Protein AF-A0A5K1GDY4-F1 (afdb_monomer)

Structure (mmCIF, N/CA/C/O backbone):
data_AF-A0A5K1GDY4-F1
#
_entry.id   AF-A0A5K1GDY4-F1
#
loop_
_atom_site.group_PDB
_atom_site.id
_atom_site.type_symbol
_atom_site.label_atom_id
_atom_site.label_alt_id
_atom_site.label_comp_id
_atom_site.label_asym_id
_atom_site.label_entity_id
_atom_site.label_seq_id
_atom_site.pdbx_PDB_ins_code
_atom_site.Cartn_x
_atom_site.Cartn_y
_atom_site.Cartn_z
_atom_site.occupancy
_atom_site.B_iso_or_equiv
_atom_site.auth_seq_id
_atom_site.auth_comp_id
_atom_site.auth_asym_id
_atom_site.auth_atom_id
_atom_site.pdbx_PDB_model_num
ATOM 1 N N . ALA A 1 1 ? -4.562 6.660 -7.697 1.00 92.69 1 ALA A N 1
ATOM 2 C CA . ALA A 1 1 ? -4.860 6.619 -9.148 1.00 92.69 1 ALA A CA 1
ATOM 3 C C . ALA A 1 1 ? -6.123 5.792 -9.364 1.00 92.69 1 ALA A C 1
ATOM 5 O O . ALA A 1 1 ? -6.530 5.111 -8.430 1.00 92.69 1 ALA A O 1
ATOM 6 N N . LYS A 1 2 ? -6.747 5.854 -10.542 1.00 94.88 2 LYS A N 1
ATOM 7 C CA . LYS A 1 2 ? -7.908 5.023 -10.886 1.00 94.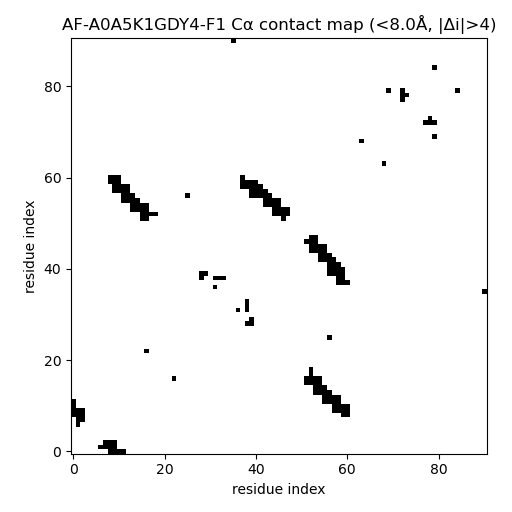88 2 LYS A CA 1
ATOM 8 C C . LYS A 1 2 ? -7.539 4.148 -12.081 1.00 94.88 2 LYS A C 1
ATOM 10 O O . LYS A 1 2 ? -7.024 4.674 -13.065 1.00 94.88 2 LYS A O 1
ATOM 15 N N . CYS A 1 3 ? -7.756 2.843 -11.978 1.00 94.06 3 CYS A N 1
ATOM 16 C CA . CYS A 1 3 ? -7.649 1.938 -13.113 1.00 94.06 3 CYS A CA 1
ATOM 17 C C . CYS A 1 3 ? -8.764 2.281 -14.107 1.00 94.06 3 CYS A C 1
ATOM 19 O O . CYS A 1 3 ? -9.929 2.347 -13.719 1.00 94.06 3 CYS A O 1
ATOM 21 N N . LEU A 1 4 ? -8.421 2.544 -15.369 1.00 94.62 4 LEU A N 1
ATOM 22 C CA . LEU A 1 4 ? -9.410 2.948 -16.374 1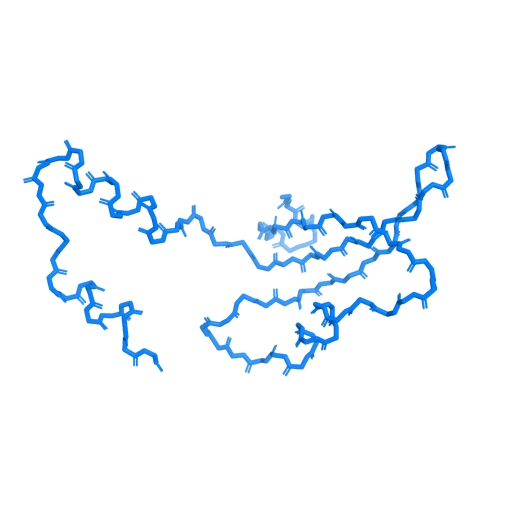.00 94.62 4 LEU A CA 1
ATOM 23 C C . LEU A 1 4 ? -10.284 1.775 -16.829 1.00 94.62 4 LEU A C 1
ATOM 25 O O . LEU A 1 4 ? -11.463 1.973 -17.097 1.00 94.62 4 LEU A O 1
ATOM 29 N N . GLU A 1 5 ? -9.722 0.567 -16.861 1.00 94.00 5 GLU A N 1
ATOM 30 C CA . GLU A 1 5 ? -10.411 -0.652 -17.298 1.00 94.00 5 GLU A CA 1
ATOM 31 C C . GLU A 1 5 ? -11.434 -1.132 -16.265 1.00 94.00 5 GLU A C 1
ATOM 33 O O . GLU A 1 5 ? -12.558 -1.477 -16.612 1.00 94.00 5 GLU A O 1
ATOM 38 N N . THR A 1 6 ? -11.059 -1.127 -14.982 1.00 94.19 6 THR A N 1
ATOM 39 C CA . THR A 1 6 ? -11.902 -1.655 -13.894 1.00 94.19 6 THR A CA 1
ATOM 40 C C . THR A 1 6 ? -12.620 -0.569 -13.098 1.00 94.19 6 THR A C 1
ATOM 42 O O . THR A 1 6 ? -13.501 -0.861 -12.294 1.00 94.19 6 THR A O 1
ATOM 45 N N . GLY A 1 7 ? -12.229 0.696 -13.262 1.00 95.44 7 GLY A N 1
ATOM 46 C CA . GLY A 1 7 ? -12.714 1.809 -12.448 1.00 95.44 7 GLY A CA 1
ATOM 47 C C . GLY A 1 7 ? -12.193 1.811 -11.005 1.00 95.44 7 GLY A C 1
ATOM 48 O O . GLY A 1 7 ? -12.600 2.662 -10.215 1.00 95.44 7 GLY A O 1
ATOM 49 N N . GLU A 1 8 ? -11.301 0.893 -10.645 1.00 96.06 8 GLU A N 1
ATOM 50 C CA . GLU A 1 8 ? -10.865 0.697 -9.268 1.00 96.06 8 GLU A CA 1
ATOM 51 C C . GLU A 1 8 ? -9.824 1.736 -8.818 1.00 96.06 8 GLU A C 1
ATOM 53 O O . GLU A 1 8 ? -8.885 2.061 -9.548 1.00 96.06 8 GLU A O 1
ATOM 58 N N . THR A 1 9 ? -9.949 2.241 -7.588 1.00 97.94 9 THR A N 1
ATOM 59 C CA . THR A 1 9 ? -8.929 3.110 -6.983 1.00 97.94 9 THR A CA 1
ATOM 60 C C . THR A 1 9 ? -7.733 2.286 -6.499 1.00 97.94 9 THR A C 1
ATOM 62 O O . THR A 1 9 ? -7.888 1.279 -5.812 1.00 97.94 9 THR A O 1
ATOM 65 N N . VAL A 1 10 ? -6.522 2.742 -6.821 1.00 98.12 10 VAL A N 1
ATOM 66 C CA . VAL A 1 10 ? -5.255 2.090 -6.452 1.00 98.12 10 VAL A CA 1
ATOM 67 C C . VAL A 1 10 ? -4.265 3.072 -5.831 1.00 98.12 10 VAL A C 1
ATOM 69 O O . VAL A 1 10 ? -4.237 4.265 -6.175 1.00 98.12 10 VAL A O 1
ATOM 72 N N . ALA A 1 11 ? -3.409 2.555 -4.952 1.00 98.38 11 ALA A N 1
ATOM 73 C CA . ALA A 1 11 ? -2.235 3.250 -4.440 1.00 98.38 11 ALA A CA 1
ATOM 74 C C . ALA A 1 11 ? -1.009 2.892 -5.294 1.00 98.38 11 ALA A C 1
ATOM 76 O O . ALA A 1 11 ? -0.840 1.741 -5.683 1.00 98.38 11 ALA A O 1
ATOM 77 N N . ILE A 1 12 ? -0.148 3.867 -5.599 1.00 98.31 12 ILE A N 1
ATOM 78 C CA . ILE A 1 12 ? 1.094 3.622 -6.347 1.00 98.31 12 ILE A CA 1
ATOM 79 C C . ILE A 1 12 ? 2.275 4.065 -5.491 1.00 98.31 12 ILE A C 1
ATOM 81 O O . ILE A 1 12 ? 2.430 5.256 -5.220 1.00 98.31 12 ILE A O 1
ATOM 85 N N . LYS A 1 13 ? 3.118 3.112 -5.084 1.00 98.44 13 LYS A N 1
ATOM 86 C CA . LYS A 1 13 ? 4.389 3.386 -4.406 1.00 98.44 13 LYS A CA 1
ATOM 87 C C . LYS A 1 13 ? 5.515 3.371 -5.436 1.00 98.44 13 LYS A C 1
ATOM 89 O O . LYS A 1 13 ? 5.855 2.318 -5.969 1.00 98.44 13 LYS A O 1
ATOM 94 N N . LYS A 1 14 ? 6.083 4.542 -5.722 1.00 97.81 14 LYS A N 1
ATOM 95 C CA . LYS A 1 14 ? 7.224 4.714 -6.630 1.00 97.81 14 LYS A CA 1
ATOM 96 C C . LYS A 1 14 ? 8.525 4.707 -5.826 1.00 97.81 14 LYS A C 1
ATOM 98 O O . LYS A 1 14 ? 8.701 5.538 -4.941 1.00 97.81 14 LYS A O 1
ATOM 103 N N . VAL A 1 15 ? 9.425 3.777 -6.128 1.00 97.44 15 VAL A N 1
ATOM 104 C CA . VAL A 1 15 ? 10.677 3.552 -5.389 1.00 97.44 15 VAL A CA 1
ATOM 105 C C . VAL A 1 15 ? 11.856 3.646 -6.347 1.00 97.44 15 VAL A C 1
ATOM 107 O O . VAL A 1 15 ? 11.826 3.031 -7.411 1.00 97.44 15 VAL A O 1
ATOM 110 N N . LEU A 1 16 ? 12.886 4.416 -5.989 1.00 97.19 16 LEU A N 1
ATOM 111 C CA . LEU A 1 16 ? 14.133 4.465 -6.753 1.00 97.19 16 LEU A CA 1
ATOM 112 C C . LEU A 1 16 ? 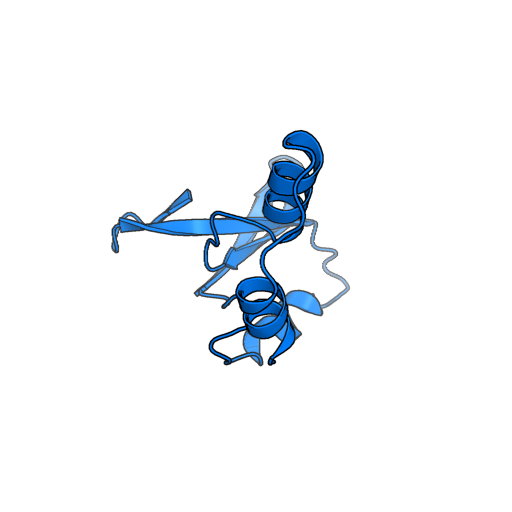14.805 3.089 -6.703 1.00 97.19 16 LEU A C 1
ATOM 114 O O . LEU A 1 16 ? 15.008 2.529 -5.626 1.00 97.19 16 LEU A O 1
ATOM 118 N N . GLN A 1 17 ? 15.132 2.539 -7.866 1.00 96.38 17 GLN A N 1
ATOM 119 C CA . GLN A 1 17 ? 15.684 1.202 -7.994 1.00 96.38 17 GLN A CA 1
ATOM 120 C C . GLN A 1 17 ? 17.192 1.265 -8.234 1.00 96.38 17 GLN A C 1
ATOM 122 O O . GLN A 1 17 ? 17.649 1.631 -9.319 1.00 96.38 17 GLN A O 1
ATOM 127 N N . ASP A 1 18 ? 17.969 0.806 -7.253 1.00 93.44 18 ASP A N 1
ATOM 128 C CA . ASP A 1 18 ? 19.363 0.436 -7.495 1.00 93.44 18 ASP A CA 1
ATOM 129 C C . ASP A 1 18 ? 19.392 -0.884 -8.283 1.00 93.44 18 ASP A C 1
ATOM 131 O O . ASP A 1 18 ? 18.880 -1.912 -7.835 1.00 93.44 18 ASP A O 1
ATOM 135 N N . ARG A 1 19 ? 19.989 -0.857 -9.480 1.00 88.12 1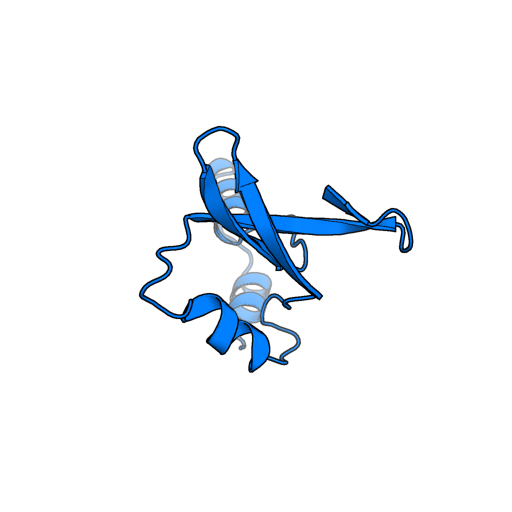9 ARG A N 1
ATOM 136 C CA . ARG A 1 19 ? 20.064 -2.012 -10.391 1.00 88.12 19 ARG A CA 1
ATOM 137 C C . ARG A 1 19 ? 20.871 -3.179 -9.822 1.00 88.12 19 ARG A C 1
ATOM 139 O O . ARG A 1 19 ? 20.721 -4.299 -10.301 1.00 88.12 19 ARG A O 1
ATOM 146 N N . ARG A 1 20 ? 21.713 -2.934 -8.816 1.00 93.62 20 ARG A N 1
ATOM 147 C CA . ARG A 1 20 ? 22.542 -3.963 -8.174 1.00 93.62 20 ARG A CA 1
ATOM 148 C C . ARG A 1 20 ? 21.743 -4.876 -7.250 1.00 93.62 20 ARG A C 1
ATOM 150 O O . ARG A 1 20 ? 22.210 -5.965 -6.931 1.00 93.62 20 ARG A O 1
ATOM 157 N N . TYR A 1 21 ? 20.545 -4.462 -6.837 1.00 93.94 21 TYR A N 1
ATOM 158 C CA . TYR A 1 21 ? 19.761 -5.174 -5.835 1.00 93.94 21 TYR A CA 1
ATOM 159 C C . TYR A 1 21 ? 18.364 -5.522 -6.341 1.00 93.94 21 TYR A C 1
ATOM 161 O O . TYR A 1 21 ? 17.699 -4.746 -7.029 1.00 93.94 21 TYR A O 1
ATOM 169 N N . LYS A 1 22 ? 17.882 -6.702 -5.945 1.00 93.94 22 LYS A N 1
ATOM 170 C CA . LYS A 1 22 ? 16.462 -7.043 -6.064 1.00 93.94 22 LYS A CA 1
ATOM 171 C C . LYS A 1 22 ? 15.684 -6.306 -4.979 1.00 93.94 22 LYS A C 1
ATOM 173 O O . LYS A 1 22 ? 16.147 -6.169 -3.849 1.00 93.94 22 LYS A O 1
ATOM 178 N N . ASN A 1 23 ? 14.482 -5.852 -5.311 1.00 96.50 23 ASN A N 1
ATOM 179 C CA . ASN A 1 23 ? 13.622 -5.191 -4.343 1.00 96.50 23 ASN A CA 1
ATOM 180 C C . ASN A 1 23 ? 12.939 -6.241 -3.440 1.00 96.50 23 ASN A C 1
ATOM 182 O O . ASN A 1 23 ? 12.076 -6.993 -3.898 1.00 96.50 23 ASN A O 1
ATOM 186 N N . ARG A 1 24 ? 13.346 -6.309 -2.162 1.00 96.44 24 ARG A N 1
ATOM 187 C CA . ARG A 1 24 ? 12.805 -7.271 -1.182 1.00 96.44 24 ARG A CA 1
ATOM 188 C C . ARG A 1 24 ? 11.318 -7.050 -0.906 1.00 96.44 24 ARG A C 1
ATOM 190 O O . ARG A 1 24 ? 10.601 -8.023 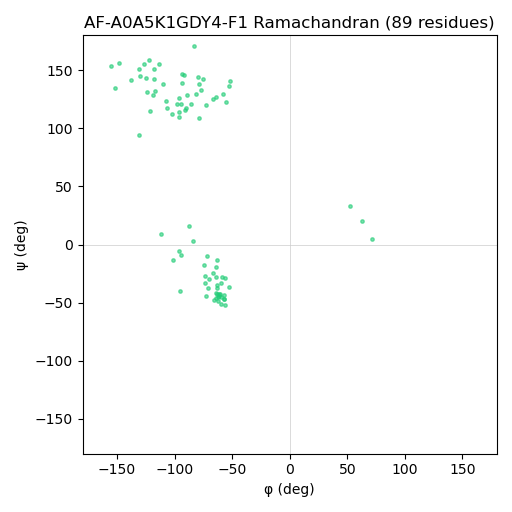-0.707 1.00 96.44 24 ARG A O 1
ATOM 197 N N . GLU A 1 25 ? 10.854 -5.803 -0.917 1.00 97.06 25 GLU A N 1
ATOM 198 C CA . GLU A 1 25 ? 9.437 -5.479 -0.726 1.00 97.06 25 GLU A CA 1
ATOM 199 C C . GLU A 1 25 ? 8.590 -6.083 -1.850 1.00 97.06 25 GLU A C 1
ATOM 201 O O . GLU A 1 25 ? 7.654 -6.817 -1.561 1.00 97.06 25 GLU A O 1
ATOM 206 N N . LEU A 1 26 ? 8.980 -5.901 -3.117 1.00 97.38 26 LEU A N 1
ATOM 207 C CA . LEU A 1 26 ? 8.306 -6.549 -4.248 1.00 97.38 26 LEU A CA 1
ATOM 208 C C . LEU A 1 26 ? 8.290 -8.077 -4.110 1.00 97.38 26 LEU A C 1
ATOM 210 O O . LEU A 1 26 ? 7.271 -8.705 -4.388 1.00 97.38 26 LEU A O 1
ATOM 214 N N . GLN A 1 27 ? 9.413 -8.678 -3.709 1.00 97.12 27 GLN A N 1
ATOM 215 C CA . GLN A 1 27 ? 9.493 -10.128 -3.534 1.00 97.12 27 GLN A CA 1
ATOM 216 C C . GLN A 1 27 ? 8.522 -10.619 -2.454 1.00 97.12 27 GLN A C 1
ATOM 218 O O . GLN A 1 27 ? 7.817 -11.594 -2.690 1.00 97.12 27 GLN A O 1
ATOM 223 N N . LEU A 1 28 ? 8.467 -9.937 -1.307 1.00 97.88 28 LEU A N 1
ATOM 224 C CA . LEU A 1 28 ? 7.551 -10.275 -0.219 1.00 97.88 28 LEU A CA 1
ATOM 225 C C . LEU A 1 28 ? 6.098 -10.068 -0.639 1.00 97.88 28 LEU A C 1
ATOM 227 O O . LEU A 1 28 ? 5.286 -10.969 -0.479 1.00 97.88 28 LEU A O 1
ATOM 231 N N . MET A 1 29 ? 5.772 -8.926 -1.243 1.00 97.88 29 MET A N 1
ATOM 232 C CA . MET A 1 29 ? 4.408 -8.638 -1.679 1.00 97.88 29 MET A CA 1
ATOM 233 C C . MET A 1 29 ? 3.881 -9.657 -2.696 1.00 97.88 29 MET A C 1
ATOM 235 O O . MET A 1 29 ? 2.702 -9.978 -2.666 1.00 97.88 29 MET A O 1
ATOM 239 N N . ARG A 1 30 ? 4.741 -10.209 -3.565 1.00 97.19 30 ARG A N 1
ATOM 240 C CA . ARG A 1 30 ? 4.359 -11.281 -4.502 1.00 97.19 30 ARG A CA 1
ATOM 241 C C . ARG A 1 30 ? 4.012 -12.606 -3.823 1.00 97.19 30 ARG A C 1
ATOM 243 O O . ARG A 1 30 ? 3.320 -13.409 -4.434 1.00 97.19 30 ARG A O 1
ATOM 250 N N . SER A 1 31 ? 4.527 -12.859 -2.620 1.00 95.88 31 SER A N 1
ATOM 251 C CA . SER A 1 31 ? 4.229 -14.076 -1.854 1.00 95.88 31 SER A CA 1
ATOM 252 C C . SER A 1 31 ? 3.082 -13.911 -0.856 1.00 95.88 31 SER A C 1
ATOM 254 O O . SER A 1 31 ? 2.675 -14.899 -0.256 1.00 95.88 31 SER A O 1
ATOM 256 N N . MET A 1 32 ? 2.592 -12.686 -0.640 1.00 94.50 32 MET A N 1
ATOM 257 C CA . MET A 1 32 ? 1.503 -12.423 0.298 1.00 94.50 32 MET A CA 1
ATOM 258 C C . MET A 1 32 ? 0.155 -12.527 -0.411 1.00 94.50 32 MET A C 1
ATOM 260 O O . MET A 1 32 ? -0.149 -11.718 -1.283 1.00 94.50 32 MET A O 1
ATOM 264 N N . ASP A 1 33 ? -0.661 -13.481 0.024 1.00 95.12 33 ASP A N 1
ATOM 265 C CA . ASP A 1 33 ? -2.069 -13.607 -0.348 1.00 95.12 33 ASP A CA 1
ATOM 266 C C . ASP A 1 33 ? -2.888 -13.799 0.933 1.00 95.12 33 ASP A C 1
ATOM 268 O O . ASP A 1 33 ? -2.943 -14.890 1.503 1.00 95.12 33 ASP A O 1
ATOM 272 N N . HIS A 1 34 ? -3.405 -12.696 1.480 1.00 96.38 34 HIS A N 1
ATOM 273 C CA . HIS A 1 34 ? -4.142 -12.706 2.740 1.00 96.38 34 HI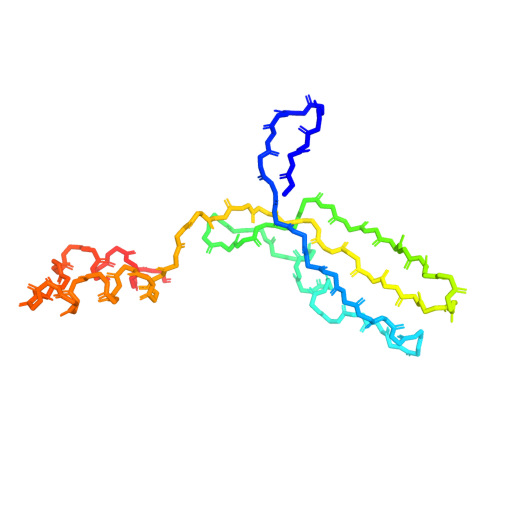S A CA 1
ATOM 274 C C . HIS A 1 34 ? -5.164 -11.562 2.780 1.00 96.38 34 HIS A C 1
ATOM 276 O O . HIS A 1 34 ? -4.791 -10.421 2.501 1.00 96.38 34 HIS A O 1
ATOM 282 N N . PRO A 1 35 ? -6.419 -11.804 3.213 1.00 95.81 35 PRO A N 1
ATOM 283 C CA . PRO A 1 35 ? -7.494 -10.801 3.200 1.00 95.81 35 PRO A CA 1
ATOM 284 C C . PRO A 1 35 ? -7.238 -9.580 4.091 1.00 95.81 35 PRO A C 1
ATOM 286 O O . PRO A 1 35 ? -7.945 -8.581 4.004 1.00 95.81 35 PRO A O 1
ATOM 289 N N . ASN A 1 36 ? -6.249 -9.655 4.979 1.00 95.94 36 ASN A N 1
ATOM 290 C CA . ASN A 1 36 ? -5.882 -8.555 5.862 1.00 95.94 36 ASN A CA 1
ATOM 291 C C . ASN A 1 36 ? -4.521 -7.914 5.570 1.00 95.94 36 ASN A C 1
ATOM 293 O O . ASN A 1 36 ? -4.032 -7.104 6.358 1.00 95.94 36 ASN A O 1
ATOM 297 N N . VAL A 1 37 ? -3.900 -8.273 4.450 1.00 96.50 37 VAL A N 1
ATOM 298 C CA . VAL A 1 37 ? -2.651 -7.669 3.991 1.00 96.50 37 VAL A CA 1
ATOM 299 C C . VAL A 1 37 ? -2.926 -6.980 2.665 1.00 96.50 37 VAL A C 1
ATOM 301 O O . VAL A 1 37 ? -3.528 -7.566 1.773 1.00 96.50 37 VAL A O 1
ATOM 304 N N . VAL A 1 38 ? -2.469 -5.733 2.530 1.00 97.31 38 VAL A N 1
ATOM 305 C CA . VAL A 1 38 ? -2.617 -4.965 1.286 1.00 97.31 38 VAL A CA 1
ATOM 306 C C . VAL A 1 38 ? -2.011 -5.740 0.119 1.00 97.31 38 VAL A C 1
ATOM 308 O O . VAL A 1 38 ? -0.818 -6.058 0.118 1.00 97.31 38 VAL A O 1
ATOM 311 N N . SER A 1 39 ? -2.839 -6.001 -0.888 1.00 97.25 39 SER A N 1
ATOM 312 C CA . SER A 1 39 ? -2.458 -6.792 -2.054 1.00 97.25 39 SER A CA 1
ATOM 313 C C . SER A 1 39 ? -1.647 -5.989 -3.082 1.00 97.25 39 SER A C 1
ATOM 315 O O . SER A 1 39 ? -1.885 -4.798 -3.325 1.00 97.25 39 SER A O 1
ATOM 317 N N . LEU A 1 40 ? -0.681 -6.658 -3.725 1.00 98.06 40 LEU A N 1
ATOM 318 C CA . LEU A 1 40 ? -0.003 -6.158 -4.923 1.00 98.06 40 LEU A CA 1
ATOM 319 C C . LEU A 1 40 ? -0.819 -6.542 -6.158 1.00 98.06 40 LEU A C 1
ATOM 321 O O . LEU A 1 40 ? -0.997 -7.721 -6.440 1.00 98.06 40 LEU A O 1
ATOM 325 N N . LYS A 1 41 ? -1.252 -5.547 -6.931 1.00 96.06 41 LYS A N 1
ATOM 326 C CA . LYS A 1 41 ? -2.066 -5.754 -8.139 1.00 96.06 41 LYS A CA 1
ATOM 327 C C . LYS A 1 41 ? -1.229 -5.794 -9.407 1.00 96.06 41 LYS A C 1
ATOM 329 O O . LYS A 1 41 ? -1.480 -6.587 -10.304 1.00 96.06 41 LYS A O 1
ATOM 334 N N . HIS A 1 42 ? -0.226 -4.925 -9.485 1.00 96.62 42 HIS A N 1
ATOM 335 C CA . HIS A 1 42 ? 0.704 -4.851 -10.609 1.00 96.62 42 HIS A CA 1
ATOM 336 C C . HIS A 1 42 ? 2.020 -4.228 -10.131 1.00 96.62 42 HIS A C 1
ATOM 338 O O . HIS A 1 42 ? 2.048 -3.429 -9.199 1.00 96.62 42 HIS A O 1
ATOM 344 N N . CYS A 1 43 ? 3.133 -4.537 -10.789 1.00 97.50 43 CYS A N 1
ATOM 345 C CA . CYS A 1 43 ? 4.350 -3.731 -10.704 1.00 97.50 43 CYS A CA 1
ATOM 346 C C . CYS A 1 43 ? 4.921 -3.404 -12.089 1.00 97.50 43 CYS A C 1
ATOM 348 O O . CYS A 1 43 ? 4.853 -4.250 -12.979 1.00 97.50 43 CYS A O 1
ATOM 350 N N . PHE A 1 44 ? 5.510 -2.225 -12.275 1.00 97.75 44 PHE A N 1
ATOM 351 C CA . PHE A 1 44 ? 6.184 -1.861 -13.527 1.00 97.75 44 PHE A CA 1
ATOM 352 C C . PHE A 1 44 ? 7.362 -0.915 -13.285 1.00 97.75 44 PHE A C 1
ATOM 354 O O . PHE A 1 44 ? 7.411 -0.195 -12.284 1.00 97.75 44 PHE A O 1
ATOM 361 N N . PHE A 1 45 ? 8.315 -0.907 -14.214 1.00 97.56 45 PHE A N 1
ATOM 362 C CA . PHE A 1 45 ? 9.457 -0.000 -14.171 1.00 97.56 45 PHE A CA 1
ATOM 363 C C . PHE A 1 45 ? 9.182 1.269 -14.977 1.00 97.56 45 PHE A C 1
ATOM 365 O O . PHE A 1 45 ? 8.507 1.232 -16.001 1.00 97.56 45 PHE A O 1
ATOM 372 N N . SER A 1 46 ? 9.724 2.391 -14.521 1.00 97.50 46 SER A N 1
ATOM 373 C CA . SER A 1 46 ? 9.696 3.665 -15.243 1.00 97.50 46 SER A CA 1
ATOM 374 C C . SER A 1 46 ? 11.053 4.340 -15.131 1.00 97.50 46 SER A C 1
ATOM 376 O O . SER A 1 46 ? 11.630 4.336 -14.043 1.00 97.50 46 SER A O 1
ATOM 378 N N . THR A 1 47 ? 11.516 4.973 -16.201 1.00 97.31 47 THR A N 1
ATOM 379 C CA . THR A 1 47 ? 12.779 5.721 -16.211 1.00 97.31 47 THR A CA 1
ATOM 380 C C . THR A 1 47 ? 12.486 7.214 -16.303 1.00 97.31 47 THR A C 1
ATOM 382 O O . THR A 1 47 ? 11.581 7.619 -17.032 1.00 97.31 47 THR A O 1
ATOM 385 N N . THR A 1 48 ? 13.206 8.039 -15.546 1.00 95.62 48 THR A N 1
ATOM 386 C CA . THR A 1 48 ? 13.105 9.504 -15.655 1.00 95.62 48 THR A CA 1
ATOM 387 C C . THR A 1 48 ? 13.974 10.041 -16.793 1.00 95.62 48 THR A C 1
ATOM 389 O O . THR A 1 48 ? 14.814 9.329 -17.341 1.00 95.62 48 THR A O 1
ATOM 392 N N . SER A 1 49 ? 13.822 11.327 -17.122 1.00 95.69 49 SER A N 1
ATOM 393 C CA . SER A 1 49 ? 14.706 12.032 -18.065 1.00 95.69 49 SER A CA 1
ATOM 394 C C . SER A 1 49 ? 16.182 11.969 -17.663 1.00 95.69 49 SER A C 1
ATOM 396 O O . SER A 1 49 ? 17.056 11.959 -18.521 1.00 95.69 49 SER A O 1
ATOM 398 N N . ASN A 1 50 ? 16.457 11.870 -16.360 1.00 94.62 50 ASN A N 1
ATOM 399 C CA . ASN A 1 50 ? 17.807 11.800 -15.804 1.00 94.62 50 ASN A CA 1
ATOM 400 C C . ASN A 1 50 ? 18.336 10.354 -15.740 1.00 94.62 50 ASN A C 1
ATOM 402 O O . ASN A 1 50 ? 19.306 10.075 -15.042 1.00 94.62 50 ASN A O 1
ATOM 406 N N . ASN A 1 51 ? 17.692 9.428 -16.458 1.00 93.62 51 ASN A N 1
ATOM 407 C CA . ASN A 1 51 ? 18.046 8.012 -16.548 1.00 93.62 51 ASN A CA 1
ATOM 408 C C . ASN A 1 51 ? 17.966 7.237 -15.216 1.00 93.62 51 ASN A C 1
ATOM 410 O O . ASN A 1 51 ? 18.545 6.156 -15.077 1.00 93.62 51 ASN A O 1
ATOM 414 N N . GLU A 1 52 ? 17.218 7.755 -14.239 1.00 95.94 52 GLU A N 1
ATOM 415 C CA . GLU A 1 52 ? 16.968 7.064 -12.976 1.00 95.94 52 GLU A CA 1
ATOM 416 C C . GLU A 1 52 ? 15.850 6.039 -13.153 1.00 95.94 52 GLU A C 1
ATOM 418 O O . GLU A 1 52 ? 14.767 6.351 -13.656 1.00 95.94 52 GLU A O 1
ATOM 423 N N . LEU A 1 53 ? 16.106 4.807 -12.717 1.00 96.81 53 LEU A N 1
ATOM 424 C CA . LEU A 1 53 ? 15.148 3.712 -12.788 1.00 96.81 53 LEU A CA 1
ATOM 425 C C . LEU A 1 53 ? 14.295 3.685 -11.522 1.00 96.81 53 LEU A C 1
ATOM 427 O O . LEU A 1 53 ? 14.824 3.619 -10.419 1.00 96.81 53 LEU A O 1
ATOM 431 N N . PHE A 1 54 ? 12.980 3.649 -11.679 1.00 98.06 54 PHE A N 1
ATOM 432 C CA . PHE A 1 54 ? 12.037 3.480 -10.582 1.00 98.06 54 PHE A CA 1
ATOM 433 C C . PHE A 1 54 ? 11.222 2.206 -10.755 1.00 98.06 54 PHE A C 1
ATOM 435 O O . PHE A 1 54 ? 10.804 1.872 -11.864 1.00 98.06 54 PHE A O 1
ATOM 442 N N . LEU A 1 55 ? 10.951 1.536 -9.642 1.00 98.25 55 LEU A N 1
ATOM 443 C CA . LEU A 1 55 ? 9.950 0.488 -9.520 1.00 98.25 55 LEU A CA 1
ATOM 444 C C . LEU A 1 55 ? 8.655 1.099 -8.978 1.00 98.25 55 LEU A C 1
ATOM 446 O O . LEU A 1 55 ? 8.658 1.736 -7.927 1.00 98.25 55 LEU A O 1
ATOM 450 N N . ASN A 1 56 ? 7.546 0.889 -9.678 1.00 98.31 56 ASN A N 1
ATOM 451 C CA . ASN A 1 56 ? 6.219 1.326 -9.261 1.00 98.31 56 ASN A CA 1
ATOM 452 C C . ASN A 1 56 ? 5.422 0.102 -8.814 1.00 98.31 56 ASN A C 1
ATOM 454 O O . ASN A 1 56 ? 5.181 -0.805 -9.613 1.00 98.31 56 ASN A O 1
ATOM 458 N N . LEU A 1 57 ? 5.026 0.076 -7.545 1.00 98.38 57 LEU A N 1
ATOM 459 C CA . LEU A 1 57 ? 4.159 -0.945 -6.963 1.00 98.38 57 LEU A CA 1
ATOM 460 C C . LEU A 1 57 ? 2.724 -0.418 -6.975 1.00 98.38 57 LEU A C 1
ATOM 462 O O . LEU A 1 57 ? 2.428 0.570 -6.303 1.00 98.38 57 LEU A O 1
ATOM 466 N N . VAL A 1 58 ? 1.852 -1.054 -7.753 1.00 98.19 58 VAL A N 1
ATOM 467 C CA . VAL A 1 58 ? 0.415 -0.773 -7.792 1.00 98.19 58 VAL A CA 1
ATOM 468 C C . VAL A 1 58 ? -0.260 -1.678 -6.776 1.00 98.19 58 VAL A C 1
ATOM 470 O O . VAL A 1 58 ? -0.233 -2.902 -6.904 1.00 98.19 58 VAL A O 1
ATOM 473 N N . MET A 1 59 ? -0.847 -1.067 -5.760 1.00 98.19 59 MET A N 1
ATOM 474 C CA . MET A 1 59 ? -1.379 -1.735 -4.581 1.00 98.19 59 MET A CA 1
ATOM 475 C C . MET A 1 59 ? -2.862 -1.420 -4.420 1.00 98.19 59 MET A C 1
ATOM 477 O O . MET A 1 59 ? -3.365 -0.404 -4.919 1.00 98.19 59 MET A O 1
ATOM 481 N N . GLU A 1 60 ? -3.559 -2.277 -3.686 1.00 97.56 60 GLU A N 1
ATOM 482 C CA . GLU A 1 60 ? -4.879 -1.957 -3.154 1.00 97.56 60 GLU A CA 1
ATOM 483 C C . GLU A 1 60 ? -4.876 -0.624 -2.394 1.00 97.56 60 GLU A C 1
ATOM 485 O O . GLU A 1 60 ? -3.919 -0.264 -1.704 1.00 97.56 60 GLU A O 1
ATOM 490 N N . TYR A 1 61 ? -5.954 0.140 -2.564 1.00 97.81 61 TYR A N 1
ATOM 491 C CA . TYR A 1 61 ? -6.147 1.399 -1.867 1.00 97.81 61 TYR A CA 1
ATOM 492 C C . TYR A 1 61 ? -7.049 1.196 -0.649 1.00 97.81 61 TYR A C 1
ATOM 494 O O . TYR A 1 61 ? -8.212 0.831 -0.796 1.00 97.81 61 TYR A O 1
ATOM 502 N N . VAL A 1 62 ? -6.526 1.519 0.535 1.00 97.31 62 VAL A N 1
ATOM 50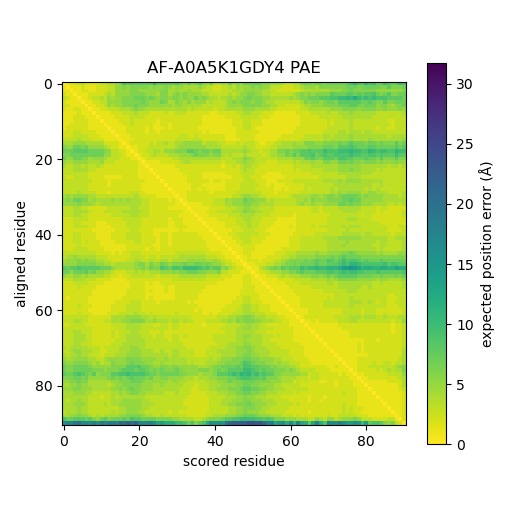3 C CA . VAL A 1 62 ? -7.295 1.579 1.783 1.00 97.31 62 VAL A CA 1
ATOM 504 C C . VAL A 1 62 ? -7.460 3.057 2.175 1.00 97.31 62 VAL A C 1
ATOM 506 O O . VAL A 1 62 ? -6.454 3.764 2.288 1.00 97.31 62 VAL A O 1
ATOM 509 N N . PRO A 1 63 ? -8.696 3.564 2.355 1.00 96.25 63 PRO A N 1
ATOM 510 C CA . PRO A 1 63 ? -8.958 5.004 2.486 1.00 96.25 63 PRO A CA 1
ATOM 511 C C . PRO A 1 63 ? -8.526 5.613 3.826 1.00 96.25 63 PRO A C 1
ATOM 513 O O . PRO A 1 63 ? -8.224 6.807 3.905 1.00 96.25 63 PRO A O 1
ATOM 516 N N . GLU A 1 64 ? -8.496 4.809 4.884 1.00 95.69 64 GL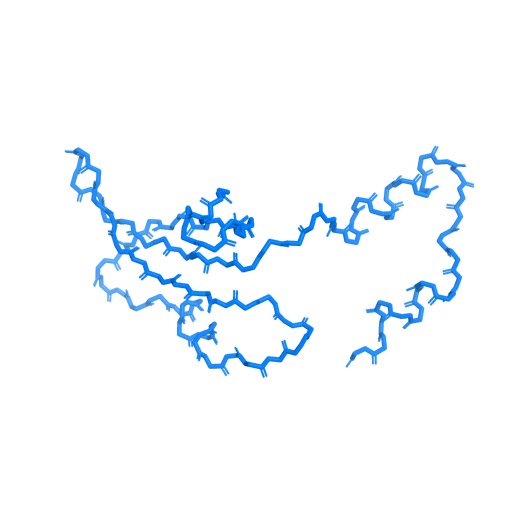U A N 1
ATOM 517 C CA . GLU A 1 64 ? -8.202 5.254 6.242 1.00 95.69 64 GLU A CA 1
ATOM 518 C C . GLU A 1 64 ? -7.071 4.444 6.863 1.00 95.69 64 GLU A C 1
ATOM 520 O O . GLU A 1 64 ? -6.816 3.296 6.503 1.00 95.69 64 GLU A O 1
ATOM 525 N N . THR A 1 65 ? -6.394 5.054 7.832 1.00 97.38 65 THR A N 1
ATOM 526 C CA . THR A 1 65 ? -5.383 4.379 8.646 1.00 97.38 65 THR A CA 1
ATOM 527 C C . THR A 1 65 ? -5.822 4.381 10.099 1.00 97.38 65 THR A C 1
ATOM 529 O O . THR A 1 65 ? -6.474 5.323 10.555 1.00 97.38 65 THR A O 1
ATOM 532 N N . LEU A 1 66 ? -5.401 3.369 10.862 1.00 96.50 66 LEU A N 1
ATOM 533 C CA . LEU A 1 66 ? -5.658 3.322 12.303 1.00 96.50 66 LEU A CA 1
ATOM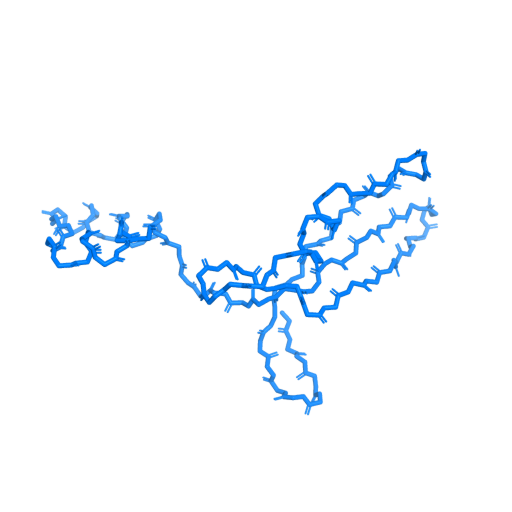 534 C C . LEU A 1 66 ? -5.197 4.613 13.001 1.00 96.50 66 LEU A C 1
ATOM 536 O O . LEU A 1 66 ? -5.888 5.125 13.874 1.00 96.50 66 LEU A O 1
ATOM 540 N N . TYR A 1 67 ? -4.078 5.193 12.556 1.00 97.75 67 TYR A N 1
ATOM 541 C CA . TYR A 1 67 ? -3.586 6.477 13.055 1.00 97.75 67 TYR A CA 1
ATOM 542 C C . TYR A 1 67 ? -4.612 7.612 12.903 1.00 97.75 67 TYR A C 1
ATOM 544 O O . TYR A 1 67 ? -4.856 8.349 13.859 1.00 97.75 67 TYR A O 1
ATOM 552 N N . ARG A 1 68 ? -5.242 7.754 11.726 1.00 97.62 68 ARG A N 1
ATOM 553 C CA . ARG A 1 68 ? -6.258 8.794 11.488 1.00 97.62 68 ARG A CA 1
ATOM 554 C C . ARG A 1 68 ? -7.487 8.581 12.368 1.00 97.62 68 ARG A C 1
ATOM 556 O O . ARG A 1 68 ? -7.970 9.543 12.962 1.00 97.62 68 ARG A O 1
ATOM 563 N N . VAL A 1 69 ? -7.933 7.333 12.512 1.00 96.81 69 VAL A N 1
ATOM 564 C CA . VAL A 1 69 ? -9.073 6.981 13.371 1.00 96.81 69 VAL A CA 1
ATOM 565 C C . VAL A 1 69 ? -8.767 7.281 14.843 1.00 96.81 69 VAL A C 1
ATOM 567 O O . VAL A 1 69 ? -9.566 7.919 15.525 1.00 96.81 69 VAL A O 1
ATOM 570 N N . LEU A 1 70 ? -7.588 6.898 15.339 1.00 97.25 70 LEU A N 1
ATOM 571 C CA . LEU A 1 70 ? -7.165 7.191 16.713 1.00 97.25 70 LEU A CA 1
ATOM 572 C C . LEU A 1 70 ? -7.086 8.698 16.975 1.00 97.25 70 LEU A C 1
ATOM 574 O O . LEU A 1 70 ? -7.580 9.175 17.996 1.00 97.25 70 LEU A O 1
ATOM 578 N N . ARG A 1 71 ? -6.515 9.460 16.035 1.00 97.69 71 ARG A N 1
ATOM 579 C CA . ARG A 1 71 ? -6.429 10.921 16.137 1.00 97.69 71 ARG A CA 1
ATOM 580 C C . ARG A 1 71 ? -7.809 11.579 16.148 1.00 97.69 71 ARG A C 1
ATOM 582 O O . ARG A 1 71 ? -8.001 12.546 16.875 1.00 97.69 71 ARG A O 1
ATOM 589 N N . HIS A 1 72 ? -8.764 11.064 15.374 1.00 97.44 72 HIS A N 1
ATOM 590 C CA . HIS A 1 72 ? -10.140 11.560 15.371 1.00 97.44 72 HIS A CA 1
ATOM 591 C C . HIS A 1 72 ? -10.786 11.446 16.761 1.00 97.44 72 HIS A C 1
ATOM 593 O O . HIS A 1 72 ? -11.249 12.452 17.295 1.00 97.44 72 HIS A O 1
ATOM 599 N N . TYR A 1 73 ? -10.721 10.267 17.389 1.00 97.81 73 TYR A N 1
ATOM 600 C CA . TYR A 1 73 ? -11.229 10.072 18.752 1.00 97.81 73 TYR A CA 1
ATOM 601 C C . TYR A 1 73 ? -10.496 10.944 19.780 1.00 97.81 73 TYR A C 1
ATOM 603 O O . TYR A 1 73 ? -11.142 11.582 20.612 1.00 97.81 73 TYR A O 1
ATOM 611 N N . ALA A 1 74 ? -9.166 11.040 19.681 1.00 97.12 74 ALA A N 1
ATOM 612 C CA . ALA A 1 74 ? -8.367 11.880 20.569 1.00 97.12 74 ALA A CA 1
ATOM 613 C C . ALA A 1 74 ? -8.768 13.363 20.484 1.00 97.12 74 ALA A C 1
ATOM 615 O O . ALA A 1 74 ? -8.970 13.998 21.514 1.00 97.12 74 ALA A O 1
ATOM 616 N N . ASN A 1 75 ? -8.960 13.901 19.274 1.00 98.06 75 ASN A N 1
ATOM 617 C CA . ASN A 1 75 ? -9.392 15.288 19.067 1.00 98.06 75 ASN A CA 1
ATOM 618 C C . ASN A 1 75 ? -10.800 15.564 19.619 1.00 98.06 75 ASN A C 1
ATOM 620 O O . ASN A 1 75 ? -11.106 16.694 19.987 1.00 98.06 75 ASN A O 1
ATOM 624 N N . MET A 1 76 ? -11.657 14.543 19.674 1.00 97.75 76 MET A N 1
ATOM 625 C CA . MET A 1 76 ? -12.989 14.623 20.281 1.00 97.75 76 MET A CA 1
ATOM 626 C C . MET A 1 76 ? -12.970 14.406 21.802 1.00 97.75 76 MET A C 1
ATOM 628 O O . MET A 1 76 ? -14.034 14.370 22.414 1.00 97.75 76 MET A O 1
ATOM 632 N N . ASN A 1 77 ? -11.793 14.230 22.419 1.00 97.44 77 ASN A N 1
ATOM 633 C CA . ASN A 1 77 ? -11.634 13.805 23.814 1.00 97.44 77 ASN A CA 1
ATOM 634 C C . ASN A 1 77 ? -12.423 12.525 24.150 1.00 97.44 77 ASN A C 1
ATOM 636 O O . ASN A 1 77 ? -12.910 12.341 25.265 1.00 97.44 77 ASN A O 1
ATOM 640 N N . GLN A 1 78 ? -12.545 11.620 23.178 1.00 97.50 78 GLN A N 1
ATOM 641 C CA . GLN A 1 78 ? -13.208 10.330 23.322 1.00 97.50 78 GLN A CA 1
ATOM 642 C C . GLN A 1 78 ? -12.201 9.189 23.186 1.00 97.50 78 GLN A C 1
ATOM 644 O O . GLN A 1 78 ? -11.155 9.308 22.551 1.00 97.50 78 GLN A O 1
ATOM 649 N N . ARG A 1 79 ? -12.526 8.040 23.783 1.00 95.94 79 ARG A N 1
ATOM 650 C CA . ARG A 1 79 ? -11.786 6.795 23.551 1.00 95.94 79 ARG A CA 1
ATOM 651 C C . ARG A 1 79 ? -12.434 6.026 22.410 1.00 95.94 79 ARG A C 1
ATOM 653 O O . ARG A 1 79 ? -13.657 6.018 22.289 1.00 95.94 79 ARG A O 1
ATOM 660 N N . MET A 1 80 ? -11.615 5.332 21.623 1.00 96.94 80 MET A N 1
ATOM 661 C CA . MET A 1 80 ? -12.120 4.383 20.637 1.00 96.94 80 MET A CA 1
ATOM 662 C C . MET A 1 80 ? -12.966 3.308 21.346 1.00 96.94 80 MET A C 1
ATOM 664 O O . MET A 1 80 ? -12.493 2.716 22.322 1.00 96.94 80 MET A O 1
ATOM 668 N N . PRO A 1 81 ? -14.193 3.029 20.873 1.00 97.69 81 PRO A N 1
ATOM 669 C CA . PRO A 1 81 ? -15.009 1.938 21.388 1.00 97.69 81 PRO A CA 1
ATOM 670 C C . PRO A 1 81 ? -14.260 0.601 21.394 1.00 97.69 81 PRO A C 1
ATOM 672 O O . PRO A 1 81 ? -13.616 0.233 20.410 1.00 97.69 81 PRO A O 1
ATOM 675 N N . LEU A 1 82 ? -14.393 -0.163 22.484 1.00 96.69 82 LEU A N 1
ATOM 676 C CA . LEU A 1 82 ? -13.649 -1.415 22.686 1.00 96.69 82 LEU A CA 1
ATOM 677 C C . LEU A 1 82 ? -13.913 -2.456 21.586 1.00 96.69 82 LEU A C 1
ATOM 679 O O . LEU A 1 82 ? -13.042 -3.270 21.292 1.00 96.69 82 LEU A O 1
ATOM 683 N N . ILE A 1 83 ? -15.090 -2.422 20.957 1.00 97.50 83 ILE A N 1
ATOM 684 C CA . ILE A 1 83 ? -15.407 -3.291 19.820 1.00 97.50 83 ILE A CA 1
ATOM 685 C C . ILE A 1 83 ? -14.457 -3.062 18.634 1.00 97.50 83 ILE A C 1
ATOM 687 O O . ILE A 1 83 ? -13.959 -4.032 18.074 1.00 97.50 83 ILE A O 1
ATOM 691 N N . TYR A 1 84 ? -14.126 -1.810 18.300 1.00 96.38 84 TYR A N 1
ATOM 692 C CA . TYR A 1 84 ? -13.189 -1.509 17.213 1.00 96.38 84 TYR A CA 1
ATOM 693 C C . TYR A 1 84 ? -11.761 -1.884 17.576 1.00 96.38 84 TYR A C 1
ATOM 695 O O . TYR A 1 84 ? -11.043 -2.407 16.731 1.00 96.38 84 TYR A O 1
ATOM 703 N N . VAL A 1 85 ? -11.371 -1.686 18.839 1.00 96.69 85 VAL A N 1
ATOM 704 C CA . VAL A 1 85 ? -10.072 -2.157 19.335 1.00 96.69 85 VAL A CA 1
ATOM 705 C C . VAL A 1 85 ? -9.954 -3.661 19.107 1.00 96.69 85 VAL A C 1
ATOM 707 O O . VAL A 1 85 ? -9.015 -4.090 18.450 1.00 96.69 85 VAL A O 1
ATOM 710 N N . LYS A 1 86 ? -10.950 -4.441 19.552 1.00 97.69 86 LYS A N 1
ATOM 711 C CA . LYS A 1 86 ? -10.975 -5.895 19.352 1.00 97.69 86 LYS A CA 1
ATOM 712 C C . LYS A 1 86 ? -10.899 -6.269 17.874 1.00 97.69 86 LYS A C 1
ATOM 714 O O . LYS A 1 86 ? -10.094 -7.121 17.533 1.00 97.69 86 LYS A O 1
ATOM 719 N N . LEU A 1 87 ? -11.687 -5.631 17.006 1.00 96.06 87 LEU A N 1
ATOM 720 C CA . LEU A 1 87 ? -11.693 -5.930 15.568 1.00 96.06 87 LEU A CA 1
ATOM 721 C C . LEU A 1 87 ? -10.347 -5.639 14.892 1.00 96.06 87 LEU A C 1
ATOM 723 O O . LEU A 1 87 ? -9.889 -6.452 14.097 1.00 96.06 87 LEU A O 1
ATOM 727 N N . TYR A 1 88 ? -9.696 -4.516 15.214 1.00 95.12 88 TYR A N 1
ATOM 728 C CA . TYR A 1 88 ? -8.390 -4.186 14.637 1.00 95.12 88 TYR A CA 1
ATOM 729 C C . TYR A 1 88 ? -7.262 -5.090 15.146 1.00 95.12 88 TYR A C 1
ATOM 731 O O . TYR A 1 88 ? -6.301 -5.306 14.415 1.00 95.12 88 TYR A O 1
ATOM 739 N N . THR A 1 89 ? -7.361 -5.611 16.374 1.00 95.88 89 THR A N 1
ATOM 740 C CA . THR A 1 89 ? -6.315 -6.450 16.984 1.00 95.88 89 THR A CA 1
ATOM 741 C C . THR A 1 89 ? -6.545 -7.953 16.840 1.00 95.88 89 THR A C 1
ATOM 743 O O . THR A 1 89 ? -5.713 -8.713 17.309 1.00 95.88 89 THR A O 1
ATOM 746 N N . TYR A 1 90 ? -7.683 -8.400 16.299 1.00 93.81 90 TYR A N 1
ATOM 747 C CA . TYR A 1 90 ? -8.073 -9.821 16.291 1.00 93.81 90 TYR A CA 1
ATOM 748 C C . TYR A 1 90 ? -7.260 -10.701 15.321 1.00 93.81 90 TYR A C 1
ATOM 750 O O . TYR A 1 90 ? -7.386 -11.920 15.365 1.00 93.81 90 TYR A O 1
ATOM 758 N N . GLN A 1 91 ? -6.448 -10.101 14.453 1.00 67.06 91 GLN A N 1
ATOM 759 C CA . GLN A 1 91 ? -5.586 -10.831 13.517 1.00 67.06 91 GLN A CA 1
ATOM 760 C C . GLN A 1 91 ? -4.354 -11.417 14.194 1.00 67.06 91 GLN A C 1
ATOM 762 O O . GLN A 1 91 ? -3.931 -12.502 13.743 1.00 67.06 91 GLN A O 1
#

Mean predicted aligned error: 3.4 Å

Nearest PDB structures (foldseek):
  7sxj-assembly1_A  TM=9.613E-01  e=6.856E-08  Homo sapiens
  2jld-assembly1_A  TM=9.734E-01  e=9.888E-08  Homo sapiens
  3m1s-assembly1_A  TM=9.698E-01  e=1.051E-07  Homo sapiens
  8qcw-assembly1_A  TM=9.169E-01  e=3.297E-08  Lotus japonicus
  5oy4-assembly2_B  TM=9.505E-01  e=1.712E-07  Homo sapiens

Radius of gyration: 17.59 Å; Cα contacts (8 Å, |Δi|>4): 99; chains: 1; bounding box: 38×29×42 Å

InterPro domains:
  IPR000719 Protein kinase domain [PF00069] (4-76)
  IPR000719 Protein kinase domain [PS50011] (1-91)
  IPR011009 Protein kinase-like domain superfamily [SSF56112] (2-91)
  IPR050591 Glycogen Synthase Kinase-3 [PTHR24057] (1-91)

Sequence (91 aa):
AKCLETGETVAIKKVLQDRRYKNRELQLMRSMDHPNVVSLKHCFFSTTSNNELFLNLVMEYVPETLYRVLRHYANMNQRMPLIYVKLYTYQ

Organism: NCBI:txid210225

Solvent-accessible surface area (backbone atoms only — not comparable to full-atom values): 5724 Å² total; per-residue (Å²): 91,66,43,83,90,78,64,44,62,33,38,73,52,76,39,82,49,62,89,91,55,81,63,64,65,61,58,51,42,75,72,56,84,51,100,89,51,87,42,65,78,49,75,51,77,50,69,48,96,86,71,48,44,27,40,34,41,34,25,60,58,73,95,74,50,73,67,59,56,53,49,52,29,52,76,68,76,42,78,77,58,67,69,57,55,50,66,75,65,68,119

Secondary structure (DSSP, 8-state):
-B-TTT--BEEEEEEE--TTS--HHHHHHHH---TTSPPEEEEEEEE-TT--EEEEEEEE--S--HHHHHHHHHHTT-PPPHHHHHHHH--

pLDDT: mean 96.19, std 3.48, range [67.06, 98.44]

Foldseek 3Di:
DADPVPRADWDKDKAFDDPVDDDVVVVVLVVDDDPPDKHFDDWDWDADPVRTIIIITIIHDDPDDPVVVCVVCVVVVHDDPVVVVCVVPVD